Protein AF-A0A3D5R3G4-F1 (afdb_monomer)

Foldseek 3Di:
DDDDDDDDDDDDDPPPPPPPPDDLDQDPQQVVVCVVVVDCLSPVLQCQAPNNNDHPCVFQPDCPDVVCPVVVVDGGDHGDPCVPVVVLQVLLCQACCCPVVVDDPCLQVPSRSNHHDDPDPPLLSNQVSCCVPDPCCVPCVPPQVVCVPVPNPPRDHPCVPQNPSNGHDPDD

Sequence (172 aa):
MKKHLCCAGILVFAVCLLWVAGRAESQPRTAECQSCHSDRALVSGFAASVHGNNSCTSCHTGIENIASHSSGEKKSNPVRCSNCHREIASSYQTDVHAVTQNMACADCHQKIHTITKSGKPKKISIQEKCVRCHNAEDYALAGHGRAVMSGNADSASCSDCHGLHGMAAVRG

Struc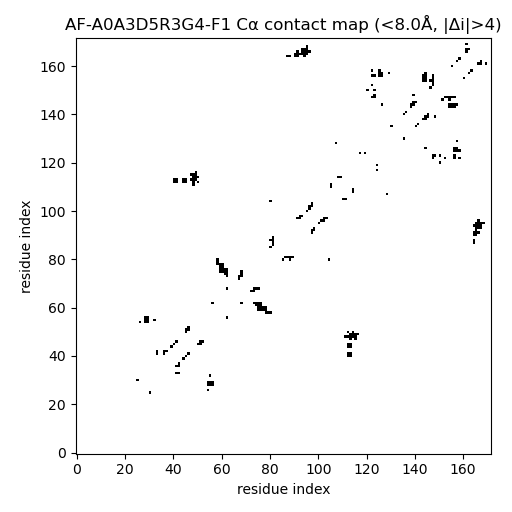ture (mmCIF, N/CA/C/O backbone):
data_AF-A0A3D5R3G4-F1
#
_entry.id   AF-A0A3D5R3G4-F1
#
loop_
_atom_site.group_PDB
_atom_site.id
_atom_site.type_symbol
_atom_site.label_atom_id
_atom_site.label_alt_id
_atom_site.label_comp_id
_atom_site.label_asym_id
_atom_site.label_entity_id
_atom_site.label_seq_id
_atom_site.pdbx_PDB_ins_code
_atom_site.Cartn_x
_atom_site.Cartn_y
_atom_site.Cartn_z
_atom_site.occupancy
_atom_site.B_iso_or_equiv
_atom_site.auth_seq_id
_atom_site.auth_comp_id
_atom_site.auth_asym_id
_atom_site.auth_atom_id
_atom_site.pdbx_PDB_model_num
ATOM 1 N N . MET A 1 1 ? 25.029 72.445 45.691 1.00 42.81 1 MET A N 1
ATOM 2 C CA . MET A 1 1 ? 24.880 72.821 44.265 1.00 42.81 1 MET A CA 1
ATOM 3 C C . MET A 1 1 ? 25.631 71.823 43.396 1.00 42.81 1 MET A C 1
ATOM 5 O O . MET A 1 1 ? 26.815 71.644 43.630 1.00 42.81 1 MET A O 1
ATOM 9 N N . LYS A 1 2 ? 24.939 71.26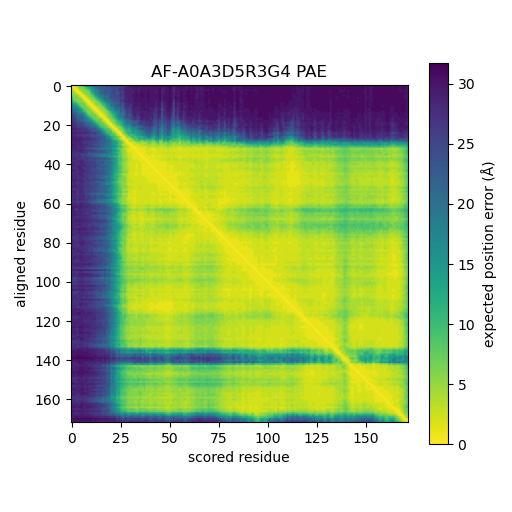9 42.388 1.00 42.78 2 LYS A N 1
ATOM 10 C CA . LYS A 1 2 ? 25.391 70.394 41.279 1.00 42.78 2 LYS A CA 1
ATOM 11 C C . LYS A 1 2 ? 24.873 68.942 41.318 1.00 42.78 2 LYS A C 1
ATOM 13 O O . LYS A 1 2 ? 25.558 68.025 41.734 1.00 42.78 2 LYS A O 1
ATOM 18 N N . LYS A 1 3 ? 23.653 68.844 40.772 1.00 46.25 3 LYS A N 1
ATOM 19 C CA . LYS A 1 3 ? 23.148 67.903 39.752 1.00 46.25 3 LYS A CA 1
ATOM 20 C C . LYS A 1 3 ? 23.017 66.417 40.118 1.00 46.25 3 LYS A C 1
ATOM 22 O O . LYS A 1 3 ? 23.974 65.656 40.123 1.00 46.25 3 LYS A O 1
ATOM 27 N N . HIS A 1 4 ? 21.748 66.048 40.290 1.00 46.56 4 HIS A N 1
ATOM 28 C CA . HIS A 1 4 ? 21.168 64.718 40.159 1.00 46.56 4 HIS A CA 1
ATOM 29 C C . HIS A 1 4 ? 21.648 64.001 38.891 1.00 46.56 4 HIS A C 1
ATOM 31 O O . HIS A 1 4 ? 21.570 64.567 37.800 1.00 46.56 4 HIS A O 1
ATOM 37 N N . LEU A 1 5 ? 22.040 62.735 39.031 1.00 52.28 5 LEU A N 1
ATOM 38 C CA . LEU A 1 5 ? 22.027 61.778 37.932 1.00 52.28 5 LEU A CA 1
ATOM 39 C C . LEU A 1 5 ? 21.222 60.560 38.386 1.00 52.28 5 LEU A C 1
ATOM 41 O O . LEU A 1 5 ? 21.688 59.703 39.129 1.00 52.28 5 LEU A O 1
ATOM 45 N N . CYS A 1 6 ? 19.958 60.578 37.984 1.00 42.81 6 CYS A N 1
ATOM 46 C CA . CYS A 1 6 ? 19.017 59.481 38.061 1.00 42.81 6 CYS A CA 1
ATOM 47 C C . CYS A 1 6 ? 19.004 58.857 36.662 1.00 42.81 6 CYS A C 1
ATOM 49 O O . CYS A 1 6 ? 18.695 59.561 35.706 1.00 42.81 6 CYS A O 1
ATOM 51 N N . CYS A 1 7 ? 19.352 57.581 36.526 1.00 45.28 7 CYS A N 1
ATOM 52 C CA . CYS A 1 7 ? 18.891 56.770 35.404 1.00 45.28 7 CYS A CA 1
ATOM 53 C C . CYS A 1 7 ? 18.731 55.341 35.905 1.00 45.28 7 CYS A C 1
ATOM 55 O O . CYS A 1 7 ? 19.695 54.645 36.216 1.00 45.28 7 CYS A O 1
ATOM 57 N N . ALA A 1 8 ? 17.462 54.993 36.069 1.00 46.31 8 ALA A N 1
ATOM 58 C CA . ALA A 1 8 ? 16.961 53.731 36.550 1.00 46.31 8 ALA A CA 1
ATOM 59 C C . ALA A 1 8 ? 17.316 52.590 35.595 1.00 46.31 8 ALA A C 1
ATOM 61 O O . ALA A 1 8 ? 17.316 52.748 34.373 1.00 46.31 8 ALA A O 1
ATOM 62 N N . GLY A 1 9 ? 17.567 51.424 36.185 1.00 45.72 9 GLY A N 1
ATOM 63 C CA . GLY A 1 9 ? 17.584 50.168 35.463 1.00 45.72 9 GLY A CA 1
ATOM 64 C C . GLY A 1 9 ? 16.206 49.860 34.895 1.00 45.72 9 GLY A C 1
ATOM 65 O O . GLY A 1 9 ? 15.197 50.001 35.581 1.00 45.72 9 GLY A O 1
ATOM 66 N N . ILE A 1 10 ? 16.184 49.405 33.649 1.00 57.00 10 ILE A N 1
ATOM 67 C CA . ILE A 1 10 ? 15.040 48.725 33.058 1.00 57.00 10 ILE A CA 1
ATOM 68 C C . ILE A 1 10 ? 15.597 47.530 32.275 1.00 57.00 10 ILE A C 1
ATOM 70 O O . ILE A 1 10 ? 16.084 47.642 31.153 1.00 57.00 10 ILE A O 1
ATOM 74 N N . LEU A 1 11 ? 15.564 46.380 32.950 1.00 51.59 11 LEU A N 1
ATOM 75 C CA . LEU A 1 11 ? 15.599 45.042 32.371 1.00 51.59 11 LEU A CA 1
ATOM 76 C C . LEU A 1 11 ? 14.389 44.894 31.439 1.00 51.59 11 LEU A C 1
ATOM 78 O O . LEU A 1 11 ? 13.266 44.773 31.923 1.00 51.59 11 LEU A O 1
ATOM 82 N N . VAL A 1 12 ? 14.591 44.882 30.121 1.00 56.00 12 VAL A N 1
ATOM 83 C CA . VAL A 1 12 ? 13.537 44.514 29.159 1.00 56.00 12 VAL A CA 1
ATOM 84 C C . VAL A 1 12 ? 13.979 43.287 28.374 1.00 56.00 12 VAL A C 1
ATOM 86 O O . VAL A 1 12 ? 14.732 43.355 27.410 1.00 56.00 12 VAL A O 1
ATOM 89 N N . PHE A 1 13 ? 13.508 42.155 28.897 1.00 49.81 13 PHE A N 1
ATOM 90 C CA . PHE A 1 13 ? 12.897 41.042 28.177 1.00 49.81 13 PHE A CA 1
ATOM 91 C C . PHE A 1 13 ? 13.561 40.596 26.868 1.00 49.81 13 PHE A C 1
ATOM 93 O O . PHE A 1 13 ? 13.182 40.990 25.766 1.00 49.81 13 PHE A O 1
ATOM 100 N N . ALA A 1 14 ? 14.451 39.613 27.013 1.00 49.25 14 ALA A N 1
ATOM 101 C CA . ALA A 1 14 ? 14.648 38.577 26.012 1.00 49.25 14 ALA A CA 1
ATOM 102 C C . ALA A 1 14 ? 13.310 37.845 25.794 1.00 49.25 14 ALA A C 1
ATOM 104 O O . ALA A 1 14 ? 12.925 36.969 26.570 1.00 49.25 14 ALA A O 1
ATOM 105 N N . VAL A 1 15 ? 12.568 38.236 24.757 1.00 57.12 15 VAL A N 1
ATOM 106 C CA . VAL A 1 15 ? 11.419 37.471 24.272 1.00 57.12 15 VAL A CA 1
ATOM 107 C C . VAL A 1 15 ? 11.976 36.198 23.646 1.00 57.12 15 VAL A C 1
ATOM 109 O O . VAL A 1 15 ? 12.430 36.185 22.504 1.00 57.12 15 VAL A O 1
ATOM 112 N N . CYS A 1 16 ? 11.991 35.134 24.450 1.00 50.31 16 CYS A N 1
ATOM 113 C CA . CYS A 1 16 ? 12.177 33.767 24.000 1.00 50.31 16 CYS A CA 1
ATOM 114 C C . CYS A 1 16 ? 11.259 33.509 22.803 1.00 50.31 16 CYS A C 1
ATOM 116 O O . CYS A 1 16 ? 10.038 33.429 22.945 1.00 50.31 16 CYS A O 1
ATOM 118 N N . LEU A 1 17 ? 11.873 33.329 21.635 1.00 53.91 17 LEU A N 1
ATOM 119 C CA . LEU A 1 17 ? 11.312 32.605 20.504 1.00 53.91 17 LEU A CA 1
ATOM 120 C C . LEU A 1 17 ? 11.050 31.158 20.946 1.00 53.91 17 LEU A C 1
ATOM 122 O O . LEU A 1 17 ? 11.807 30.242 20.640 1.00 53.91 17 LEU A O 1
ATOM 126 N N . LEU A 1 18 ? 9.964 30.951 21.690 1.00 50.41 18 LEU A N 1
ATOM 127 C CA . LEU A 1 18 ? 9.341 29.646 21.833 1.00 50.41 18 LEU A CA 1
ATOM 128 C C . LEU A 1 18 ? 8.621 29.364 20.517 1.00 50.41 18 LEU A C 1
ATOM 130 O O . LEU A 1 18 ? 7.417 29.564 20.375 1.00 50.41 18 LEU A O 1
ATOM 134 N N . TRP A 1 19 ? 9.392 28.899 19.536 1.00 49.25 19 TRP A N 1
ATOM 135 C CA . TRP A 1 19 ? 8.866 28.016 18.508 1.00 49.25 19 TRP A CA 1
ATOM 136 C C . TRP A 1 19 ? 8.334 26.779 19.231 1.00 49.25 19 TRP A C 1
ATOM 138 O O . TRP A 1 19 ? 9.052 25.808 19.472 1.00 49.25 19 TRP A O 1
ATOM 148 N N . VAL A 1 20 ? 7.063 26.831 19.630 1.00 53.81 20 VAL A N 1
ATOM 149 C CA . VAL A 1 20 ? 6.296 25.625 19.906 1.00 53.81 20 VAL A CA 1
ATOM 150 C C . VAL A 1 20 ? 6.225 24.908 18.566 1.00 53.81 20 VAL A C 1
ATOM 152 O O . VAL A 1 20 ? 5.390 25.218 17.720 1.00 53.81 20 VAL A O 1
ATOM 155 N N . ALA A 1 21 ? 7.164 23.989 18.340 1.00 53.41 21 ALA A N 1
ATOM 156 C CA . ALA A 1 21 ? 6.991 22.946 17.352 1.00 53.41 21 ALA A CA 1
ATOM 157 C C . ALA A 1 21 ? 5.658 22.281 17.699 1.00 53.41 21 ALA A C 1
ATOM 159 O O . ALA A 1 21 ? 5.546 21.627 18.739 1.00 53.41 21 ALA A O 1
ATOM 160 N N . GLY A 1 22 ? 4.629 22.554 16.893 1.00 43.31 22 GLY A N 1
ATOM 161 C CA . GLY A 1 22 ? 3.312 21.969 17.066 1.00 43.31 22 GLY A CA 1
ATOM 162 C C . GLY A 1 22 ? 3.484 20.463 17.160 1.00 43.31 22 GLY A C 1
ATOM 163 O O . GLY A 1 22 ? 3.881 19.813 16.193 1.00 43.31 22 GLY A O 1
ATOM 164 N N . ARG A 1 23 ? 3.245 19.908 18.350 1.00 55.09 23 ARG A N 1
ATOM 165 C CA . ARG A 1 23 ? 3.039 18.474 18.478 1.00 55.09 23 ARG A CA 1
ATOM 166 C C . ARG A 1 23 ? 1.834 18.171 17.601 1.00 55.09 23 ARG A C 1
ATOM 168 O O . ARG A 1 23 ? 0.801 18.817 17.746 1.00 55.09 23 ARG A O 1
ATOM 175 N N . ALA A 1 24 ? 1.995 17.248 16.659 1.00 51.50 24 ALA A N 1
ATOM 176 C CA . ALA A 1 24 ? 0.870 16.683 15.939 1.00 51.50 24 ALA A CA 1
ATOM 177 C C . ALA A 1 24 ? -0.085 16.097 16.989 1.00 51.50 24 ALA A C 1
ATOM 179 O O . ALA A 1 24 ? 0.195 15.049 17.568 1.00 51.50 24 ALA A O 1
ATOM 180 N N . GLU A 1 25 ? -1.151 16.832 17.303 1.00 50.06 25 GLU A N 1
ATOM 181 C CA . GLU A 1 25 ? -2.218 16.382 18.186 1.00 50.06 25 GLU A CA 1
ATOM 182 C C . GLU A 1 25 ? -2.818 15.136 17.527 1.00 50.06 25 GLU A C 1
ATOM 184 O O . GLU A 1 25 ? -3.390 15.206 16.433 1.00 50.06 25 GLU A O 1
ATOM 189 N N . SER A 1 26 ? -2.620 13.965 18.133 1.00 55.22 2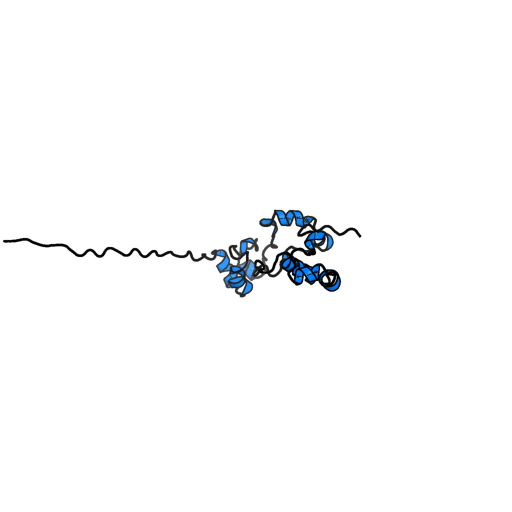6 SER A N 1
ATOM 190 C CA . SER A 1 26 ? -3.269 12.745 17.666 1.00 55.22 26 SER A CA 1
ATOM 191 C C . SER A 1 26 ? -4.775 12.988 17.685 1.00 55.22 26 SER A C 1
ATOM 193 O O . SER A 1 26 ? -5.322 13.328 18.733 1.00 55.22 26 SER A O 1
ATOM 195 N N . GLN A 1 27 ? -5.434 12.846 16.531 1.00 57.31 27 GLN A N 1
ATOM 196 C CA . GLN A 1 27 ? -6.880 13.035 16.391 1.00 57.31 27 GLN A CA 1
ATOM 197 C C . GLN A 1 27 ? -7.613 12.321 17.547 1.00 57.31 27 GLN A C 1
ATOM 199 O O . GLN A 1 27 ? -7.313 11.149 17.782 1.00 57.31 27 GLN A O 1
ATOM 204 N N . PRO A 1 28 ? -8.580 12.957 18.237 1.00 57.59 28 PRO A N 1
ATOM 205 C CA . PRO A 1 28 ? -9.221 12.397 19.436 1.00 57.59 28 PRO A CA 1
ATOM 206 C C . PRO A 1 28 ? -9.730 10.960 19.245 1.00 57.59 28 PRO A C 1
ATOM 208 O O . PRO A 1 28 ? -9.546 10.099 20.099 1.00 57.59 28 PRO A O 1
ATOM 211 N N . ARG A 1 29 ? -10.273 10.672 18.055 1.00 61.62 29 ARG A N 1
ATOM 212 C CA . ARG A 1 29 ? -10.781 9.344 17.678 1.00 61.62 29 ARG A CA 1
ATOM 213 C C . ARG A 1 29 ? -9.692 8.277 17.520 1.00 61.62 29 ARG A C 1
ATOM 215 O O . ARG A 1 29 ? -9.973 7.101 17.694 1.00 61.62 29 ARG A O 1
ATOM 222 N N . THR A 1 30 ? -8.456 8.654 17.196 1.00 77.31 30 THR A N 1
ATOM 223 C CA . THR A 1 30 ? -7.334 7.708 17.079 1.00 77.31 30 THR A CA 1
ATOM 224 C C . THR A 1 30 ? -6.931 7.165 18.451 1.00 77.31 30 THR A C 1
ATOM 226 O O . THR A 1 30 ? -6.703 5.963 18.584 1.00 77.31 30 THR A O 1
ATOM 229 N N . ALA A 1 31 ? -6.909 8.023 19.476 1.00 80.81 31 ALA A N 1
ATOM 230 C CA . ALA A 1 31 ? -6.564 7.623 20.839 1.00 80.81 31 ALA A CA 1
ATOM 231 C C . ALA A 1 31 ? -7.585 6.630 21.432 1.00 80.81 31 ALA A C 1
ATOM 233 O O . ALA A 1 31 ? -7.193 5.665 22.085 1.00 80.81 31 ALA A O 1
ATOM 234 N N . GLU A 1 32 ? -8.880 6.809 21.146 1.00 87.69 32 GLU A N 1
ATOM 235 C CA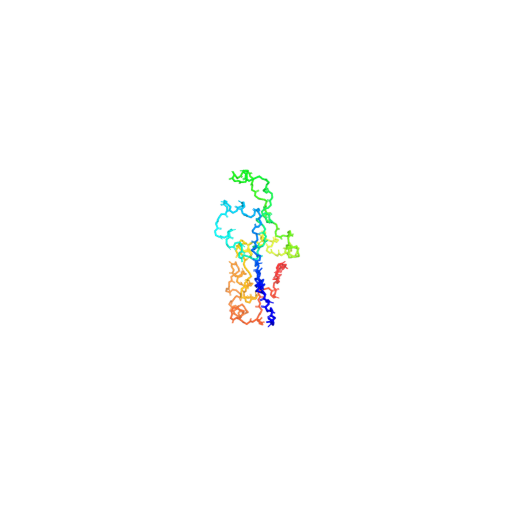 . GLU A 1 32 ? -9.937 5.885 21.586 1.00 87.69 32 GLU A CA 1
ATOM 236 C C . GLU A 1 32 ? -9.763 4.485 20.990 1.00 87.69 32 GLU A C 1
ATOM 238 O O . GLU A 1 32 ? -9.779 3.496 21.725 1.00 87.69 32 GLU A O 1
ATOM 243 N N . CYS A 1 33 ? -9.525 4.381 19.677 1.00 92.50 33 CYS A N 1
ATOM 244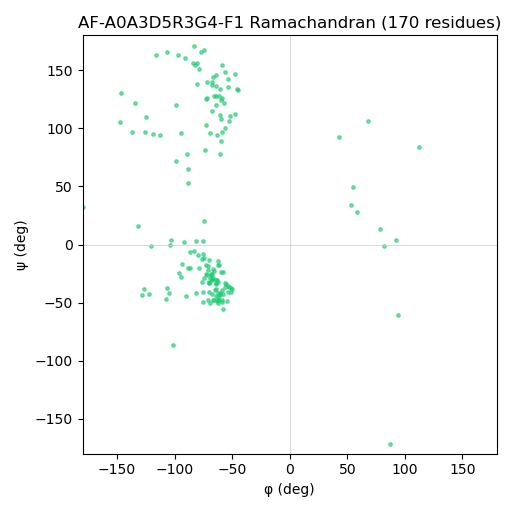 C CA . CYS A 1 33 ? -9.302 3.089 19.023 1.00 92.50 33 CYS A CA 1
ATOM 245 C C . CYS A 1 33 ? -8.069 2.375 19.595 1.00 92.50 33 CYS A C 1
ATOM 247 O O . CYS A 1 33 ? -8.103 1.172 19.853 1.00 92.50 33 CYS A O 1
ATOM 249 N N . GLN A 1 34 ? -6.986 3.122 19.821 1.00 93.56 34 GLN A N 1
ATOM 250 C CA . GLN A 1 34 ? -5.703 2.589 20.285 1.00 93.56 34 GLN A CA 1
ATOM 251 C C . GLN A 1 34 ? -5.691 2.198 21.771 1.00 93.56 34 GLN A C 1
ATOM 253 O O . GLN A 1 34 ? -4.770 1.502 22.195 1.00 93.56 34 GLN A O 1
ATOM 258 N N . SER A 1 35 ? -6.713 2.573 22.550 1.00 92.44 35 SER A N 1
ATOM 259 C CA . SER A 1 35 ? -6.869 2.102 23.935 1.00 92.44 35 SER A CA 1
ATOM 260 C C . SER A 1 35 ? -7.049 0.578 24.021 1.00 92.44 35 SER A C 1
ATOM 262 O O . SER A 1 35 ? -6.566 -0.046 24.964 1.00 92.44 35 SER A O 1
ATOM 264 N N . CYS A 1 36 ? -7.677 -0.027 23.005 1.00 93.69 36 CYS A N 1
ATOM 265 C CA . CYS A 1 36 ? -7.795 -1.479 22.852 1.00 93.69 36 CYS A CA 1
ATOM 266 C C . CYS A 1 36 ? -6.892 -2.022 21.731 1.00 93.69 36 CYS A C 1
ATOM 268 O O . CYS A 1 36 ? -6.296 -3.084 21.883 1.00 93.69 36 CYS A O 1
ATOM 270 N N . HIS A 1 37 ? -6.743 -1.294 20.621 1.00 95.06 37 HIS A N 1
ATOM 271 C CA . HIS A 1 37 ? -5.862 -1.655 19.504 1.00 95.06 37 HIS A CA 1
ATOM 272 C C . HIS A 1 37 ? -4.438 -1.123 19.707 1.00 95.06 37 HIS A C 1
ATOM 274 O O . HIS A 1 37 ? -3.959 -0.260 18.968 1.00 95.06 37 HIS A O 1
ATOM 280 N N . SER A 1 38 ? -3.768 -1.641 20.732 1.00 94.62 38 SER A N 1
ATOM 281 C CA . SER A 1 38 ? -2.494 -1.119 21.237 1.00 94.62 38 SER A CA 1
ATOM 282 C C . SER A 1 38 ? -1.246 -1.760 20.618 1.00 94.62 38 SER A C 1
ATOM 284 O O . SER A 1 38 ? -0.123 -1.398 20.982 1.00 94.62 38 SER A O 1
ATOM 286 N N . ASP A 1 39 ? -1.409 -2.679 19.660 1.00 96.06 39 ASP A N 1
ATOM 287 C CA . ASP A 1 39 ? -0.284 -3.301 18.963 1.00 96.06 39 ASP A CA 1
ATOM 288 C C . ASP A 1 39 ? 0.656 -2.250 18.372 1.00 96.06 39 ASP A C 1
ATOM 290 O O . ASP A 1 39 ? 0.231 -1.249 17.788 1.00 96.06 39 ASP A O 1
ATOM 294 N N . ARG A 1 40 ? 1.966 -2.523 18.424 1.00 95.50 40 ARG A N 1
ATOM 295 C CA . ARG A 1 40 ? 2.986 -1.604 17.896 1.00 95.50 40 ARG A CA 1
ATOM 296 C C . ARG A 1 40 ? 2.686 -1.167 16.460 1.00 95.50 40 ARG A C 1
ATOM 298 O O . ARG A 1 40 ? 2.915 -0.009 16.124 1.00 95.50 40 ARG A O 1
ATOM 305 N N . ALA A 1 41 ? 2.169 -2.071 15.628 1.00 96.19 41 ALA A N 1
ATOM 306 C CA . ALA A 1 41 ? 1.806 -1.776 14.245 1.00 96.19 41 ALA A CA 1
ATOM 307 C C . ALA A 1 41 ? 0.671 -0.742 14.124 1.00 96.19 41 ALA A C 1
ATOM 309 O O . ALA A 1 41 ? 0.685 0.048 13.189 1.00 96.19 41 ALA A O 1
ATOM 310 N N . LEU A 1 42 ? -0.276 -0.728 15.065 1.00 95.75 42 LEU A N 1
ATOM 311 C CA . LEU A 1 42 ? -1.455 0.147 15.086 1.00 95.75 42 LEU A CA 1
ATOM 312 C C . LEU A 1 42 ? -1.189 1.485 15.785 1.00 95.75 42 LEU A C 1
ATOM 314 O O . LEU A 1 42 ? -1.912 2.448 15.544 1.00 95.75 42 LEU A O 1
ATOM 318 N N . VAL A 1 43 ? -0.145 1.553 16.616 1.00 94.19 43 VAL A N 1
ATOM 319 C CA . VAL A 1 43 ? 0.245 2.764 17.351 1.00 94.19 43 VAL A CA 1
ATOM 320 C C . VAL A 1 43 ? 1.427 3.458 16.673 1.00 94.19 43 VAL A C 1
ATOM 322 O O . VAL A 1 43 ? 1.244 4.344 15.839 1.00 94.19 43 VAL A O 1
ATOM 325 N N . SER A 1 44 ? 2.660 3.050 16.988 1.00 94.62 44 SER A N 1
ATOM 326 C CA . SER A 1 44 ? 3.863 3.716 16.471 1.00 94.62 44 SER A CA 1
ATOM 327 C C . SER A 1 44 ? 4.152 3.374 15.010 1.00 94.62 44 SER A C 1
ATOM 329 O O . SER A 1 44 ? 4.642 4.221 14.268 1.00 94.62 44 SER A O 1
ATOM 331 N N . GLY A 1 45 ? 3.815 2.160 14.570 1.00 96.25 45 GLY A N 1
ATOM 332 C CA . GLY A 1 45 ? 3.916 1.751 13.171 1.00 96.25 45 GLY A CA 1
ATOM 333 C C . GLY A 1 45 ? 2.983 2.556 12.267 1.00 96.25 45 GLY A C 1
ATOM 334 O O . GLY A 1 45 ? 3.424 3.055 11.233 1.00 96.25 45 GLY A O 1
ATOM 335 N N . PHE A 1 46 ? 1.735 2.752 12.703 1.00 96.56 46 PHE A N 1
ATOM 336 C CA . PHE A 1 46 ? 0.750 3.565 11.995 1.00 96.56 46 PHE A CA 1
ATOM 337 C C . PHE A 1 46 ? 1.168 5.020 11.907 1.00 96.56 46 PHE A C 1
ATOM 339 O O . PHE A 1 46 ? 1.198 5.560 10.801 1.00 96.56 46 PHE A O 1
ATOM 346 N N . ALA A 1 47 ? 1.583 5.615 13.027 1.00 95.06 47 ALA A N 1
ATOM 347 C CA . ALA A 1 47 ? 2.082 6.986 13.056 1.00 95.06 47 ALA A CA 1
ATOM 348 C C . ALA A 1 47 ? 3.256 7.216 12.083 1.00 95.06 47 ALA A C 1
ATOM 350 O O . ALA A 1 47 ? 3.364 8.286 11.494 1.00 95.06 47 ALA A O 1
ATOM 351 N N . ALA A 1 48 ? 4.109 6.207 11.872 1.00 95.75 48 ALA A N 1
ATOM 352 C CA . ALA A 1 48 ? 5.238 6.272 10.941 1.00 95.75 48 ALA A CA 1
ATOM 353 C C . ALA A 1 48 ? 4.891 5.896 9.484 1.00 95.75 48 ALA A C 1
ATOM 355 O O . ALA A 1 48 ? 5.745 5.991 8.599 1.00 95.75 48 ALA A O 1
ATOM 356 N N . SER A 1 49 ? 3.671 5.425 9.217 1.00 97.31 49 SER A N 1
ATOM 357 C CA . SER A 1 49 ? 3.242 5.014 7.879 1.00 97.31 49 SER A CA 1
ATOM 358 C C . SER A 1 49 ? 2.918 6.218 6.989 1.00 97.31 49 SER A C 1
ATOM 360 O O . SER A 1 49 ? 2.676 7.327 7.464 1.00 97.31 49 SER A O 1
ATOM 362 N N . VAL A 1 50 ? 2.796 5.990 5.678 1.00 96.69 50 VAL A N 1
ATOM 363 C CA . VAL A 1 50 ? 2.291 7.018 4.742 1.00 96.69 50 VAL A CA 1
ATOM 364 C C . VAL A 1 50 ? 0.851 7.455 5.045 1.00 96.69 50 VAL A C 1
ATOM 366 O O . VAL A 1 50 ? 0.406 8.474 4.528 1.00 96.69 50 VAL A O 1
ATOM 369 N N . HIS A 1 51 ? 0.125 6.698 5.872 1.00 95.81 51 HIS A N 1
ATOM 370 C CA . HIS A 1 51 ? -1.231 7.012 6.313 1.00 95.81 51 HIS A CA 1
ATOM 371 C C . HIS A 1 51 ? -1.285 7.561 7.744 1.00 95.81 51 HIS A C 1
ATOM 373 O O . HIS A 1 51 ? -2.384 7.800 8.233 1.00 95.81 51 HIS A O 1
ATOM 379 N N . GLY A 1 52 ? -0.146 7.777 8.413 1.00 95.00 52 GLY A N 1
ATOM 380 C CA . GLY A 1 52 ? -0.092 8.119 9.841 1.00 95.00 52 GLY A CA 1
ATOM 381 C C . GLY A 1 52 ? -0.766 9.435 10.227 1.00 95.00 52 GLY A C 1
ATOM 382 O O . GLY A 1 52 ? -1.118 9.627 11.386 1.00 95.00 52 GLY A O 1
ATOM 383 N N . ASN A 1 53 ? -1.017 10.308 9.249 1.00 93.00 53 ASN A N 1
ATOM 384 C CA . ASN A 1 53 ? -1.763 11.553 9.441 1.00 93.00 53 ASN A CA 1
ATOM 385 C C . ASN A 1 53 ? -3.293 11.370 9.386 1.00 93.00 53 ASN A C 1
ATOM 387 O O . ASN A 1 53 ? -4.030 12.328 9.610 1.00 93.00 53 ASN A O 1
ATOM 391 N N . ASN A 1 54 ? -3.786 10.170 9.071 1.00 93.56 54 ASN A N 1
ATOM 392 C CA . ASN A 1 54 ? -5.215 9.864 9.033 1.00 93.56 54 ASN A CA 1
ATOM 393 C C . ASN A 1 54 ? -5.707 9.341 10.389 1.00 93.56 54 ASN A C 1
ATOM 395 O O . ASN A 1 54 ? -4.938 8.829 11.198 1.00 93.56 54 ASN A O 1
ATOM 399 N N . SER A 1 55 ? -7.019 9.411 10.620 1.00 93.31 55 SER A N 1
ATOM 400 C CA . SER A 1 55 ? -7.642 8.724 11.758 1.00 93.31 55 SER A CA 1
ATOM 401 C C . SER A 1 55 ? -7.953 7.264 11.421 1.00 93.31 55 SER A C 1
ATOM 403 O O . SER A 1 55 ? -8.167 6.930 10.253 1.00 93.31 55 SER A O 1
ATOM 405 N N . CYS A 1 56 ? -8.060 6.393 12.429 1.00 93.81 56 CYS A N 1
ATOM 406 C CA . CYS A 1 56 ? -8.445 4.988 12.234 1.00 93.81 56 CYS A CA 1
ATOM 407 C C . CYS A 1 56 ? -9.771 4.868 11.461 1.00 93.81 56 CYS A C 1
ATOM 409 O O . CYS A 1 56 ? -9.899 4.067 10.531 1.00 93.81 56 CYS A O 1
ATOM 411 N N . THR A 1 57 ? -10.734 5.735 11.789 1.00 92.38 57 THR A N 1
ATOM 412 C CA . THR A 1 57 ? -12.073 5.756 11.190 1.00 92.38 57 THR A CA 1
ATOM 413 C C . THR A 1 57 ? -12.116 6.335 9.777 1.00 92.38 57 THR A C 1
ATOM 415 O O . THR A 1 57 ? -13.130 6.197 9.098 1.00 92.38 57 THR A O 1
ATOM 418 N N . SER A 1 58 ? -11.015 6.911 9.280 1.00 93.19 58 SER A N 1
ATOM 419 C CA . SER A 1 58 ? -10.895 7.312 7.871 1.00 93.19 58 SER A CA 1
ATOM 420 C C . SER A 1 58 ? -10.891 6.098 6.932 1.00 93.19 58 SER A C 1
ATOM 422 O O . SER A 1 58 ? -11.347 6.202 5.795 1.00 93.19 58 SER A O 1
ATOM 424 N N . CYS A 1 59 ? -10.417 4.944 7.416 1.00 94.94 59 CYS A N 1
ATOM 425 C CA . CYS A 1 59 ? -10.448 3.668 6.696 1.00 94.94 59 CYS A CA 1
ATOM 426 C C . CYS A 1 59 ? -11.485 2.706 7.298 1.00 94.94 59 CYS A C 1
ATOM 428 O O . CYS A 1 59 ? -12.281 2.119 6.564 1.00 94.94 59 CYS A O 1
ATOM 430 N N . HIS A 1 60 ? -11.500 2.569 8.628 1.00 94.62 60 HIS A N 1
ATOM 431 C CA . HIS A 1 60 ? -12.409 1.693 9.373 1.00 94.62 60 HIS A CA 1
ATOM 432 C C . HIS A 1 60 ? -13.709 2.417 9.732 1.00 94.62 60 HIS A C 1
ATOM 434 O O . HIS A 1 60 ? -13.914 2.873 10.854 1.00 94.62 60 HIS A O 1
ATOM 440 N N . THR A 1 61 ? -14.590 2.544 8.744 1.00 93.44 61 THR A N 1
ATOM 441 C CA . THR A 1 61 ? -15.878 3.241 8.893 1.00 93.44 61 THR A CA 1
ATOM 442 C C . THR A 1 61 ? -16.965 2.340 9.495 1.00 93.44 61 THR A C 1
ATOM 444 O O . THR A 1 61 ? -16.787 1.128 9.619 1.00 93.44 61 THR A O 1
ATOM 447 N N . GLY A 1 62 ? -18.117 2.920 9.848 1.00 91.88 62 GLY A N 1
ATOM 448 C CA . GLY A 1 62 ? -19.293 2.166 10.308 1.00 91.88 62 GLY A CA 1
ATOM 449 C C . GLY A 1 62 ? -19.234 1.694 11.763 1.00 91.88 62 GLY A C 1
ATOM 450 O O . GLY A 1 62 ? -20.033 0.845 12.155 1.00 91.88 62 GLY A O 1
ATOM 451 N N . ILE A 1 63 ? -18.293 2.226 12.548 1.00 90.50 63 ILE A N 1
ATOM 452 C CA . ILE A 1 63 ? -18.229 2.039 13.999 1.00 90.50 63 ILE A CA 1
ATOM 453 C C . ILE A 1 63 ? -18.940 3.229 14.651 1.00 90.50 63 ILE A C 1
ATOM 455 O O . ILE A 1 63 ? -18.357 4.299 14.803 1.00 90.50 63 ILE A O 1
ATOM 459 N N . GLU A 1 64 ? -20.213 3.048 14.988 1.00 87.56 64 GLU A N 1
ATOM 460 C CA . GLU A 1 64 ? -21.042 4.076 15.642 1.00 87.56 64 GLU A CA 1
ATOM 461 C C . GLU A 1 64 ? -21.049 3.921 17.169 1.00 87.56 64 GLU A C 1
ATOM 463 O O . GLU A 1 64 ? -21.201 4.898 17.898 1.00 87.56 64 GLU A O 1
ATOM 468 N N . ASN A 1 65 ? -20.855 2.691 17.654 1.00 90.31 65 ASN A N 1
ATOM 469 C CA . ASN A 1 65 ? -20.865 2.342 19.067 1.00 90.31 65 ASN A CA 1
ATOM 470 C C . ASN A 1 65 ? -19.673 1.426 19.396 1.00 90.31 65 ASN A C 1
ATOM 472 O O . ASN A 1 65 ? -19.530 0.345 18.819 1.00 90.31 65 ASN A O 1
ATOM 476 N N . ILE A 1 66 ? -18.825 1.855 20.337 1.00 90.00 66 ILE A N 1
ATOM 477 C CA . ILE A 1 66 ? -17.630 1.102 20.747 1.00 90.00 66 ILE A CA 1
ATOM 478 C C . ILE A 1 66 ? -17.973 -0.177 21.516 1.00 90.00 66 ILE A C 1
ATOM 480 O O . ILE A 1 66 ? -17.260 -1.160 21.358 1.00 90.00 66 ILE A O 1
ATOM 484 N N . ALA A 1 67 ? -19.062 -0.212 22.288 1.00 92.00 67 ALA A N 1
ATOM 485 C CA . ALA A 1 67 ? -19.477 -1.411 23.017 1.00 92.00 67 ALA A CA 1
ATOM 486 C C . ALA A 1 67 ? -19.943 -2.530 22.069 1.00 92.00 67 ALA A C 1
ATOM 488 O O . ALA A 1 67 ? -19.534 -3.677 22.231 1.00 92.00 67 ALA A O 1
ATOM 489 N N . SER A 1 68 ? -20.723 -2.203 21.032 1.00 93.31 68 SER A N 1
ATOM 490 C CA . SER A 1 68 ? -21.085 -3.176 19.987 1.00 93.31 68 SER A CA 1
ATOM 491 C C . SER A 1 68 ? -19.876 -3.595 19.146 1.00 93.31 68 SER A C 1
ATOM 493 O O . SER A 1 68 ? -19.820 -4.712 18.635 1.00 93.31 68 SER A O 1
ATOM 495 N N . HIS A 1 69 ? -18.881 -2.718 18.987 1.00 93.94 69 HIS A N 1
ATOM 496 C CA . HIS A 1 69 ? -17.645 -3.082 18.304 1.00 93.94 69 HIS A CA 1
ATOM 497 C C . HIS A 1 69 ? -16.781 -4.041 19.126 1.00 93.94 69 HIS A C 1
ATOM 499 O O . HIS A 1 69 ? -16.339 -5.066 18.607 1.00 93.94 69 HIS A O 1
ATOM 505 N N . SER A 1 70 ? -16.574 -3.737 20.408 1.00 92.12 70 SER A N 1
ATOM 506 C CA . SER A 1 70 ? -15.735 -4.533 21.303 1.00 92.12 70 SER A CA 1
ATOM 507 C C . SER A 1 70 ? -16.344 -5.896 21.637 1.00 92.12 70 SER A C 1
ATOM 509 O O . SER A 1 70 ? -15.599 -6.852 21.834 1.00 92.12 70 SER A O 1
ATOM 511 N N . SER A 1 71 ? -17.676 -6.023 21.629 1.00 94.06 71 SER A N 1
ATOM 512 C CA . SER A 1 71 ? -18.373 -7.311 21.758 1.00 94.06 71 SER A CA 1
ATOM 513 C C . SER A 1 71 ? -18.343 -8.159 20.478 1.00 94.06 71 SER A C 1
ATOM 515 O O . SER A 1 71 ? -18.690 -9.338 20.507 1.00 94.06 71 SER A O 1
ATOM 517 N N . GLY A 1 72 ? -17.939 -7.571 19.347 1.00 91.62 72 GLY A N 1
ATOM 518 C CA . GLY A 1 72 ? -17.940 -8.214 18.033 1.00 91.62 72 GLY A CA 1
ATOM 519 C C . GLY A 1 72 ? -19.292 -8.202 17.311 1.00 91.62 72 GLY A C 1
ATOM 520 O O . GLY A 1 72 ? -19.356 -8.662 16.170 1.00 91.62 72 GLY A O 1
ATOM 521 N N . GLU A 1 73 ? -20.341 -7.642 17.921 1.00 94.00 73 GLU A N 1
ATOM 522 C CA . GLU A 1 73 ? -21.668 -7.461 17.316 1.00 94.00 73 GLU A CA 1
ATOM 523 C C . GLU A 1 73 ? -21.595 -6.607 16.038 1.00 94.00 73 GLU A C 1
ATOM 525 O O . GLU A 1 73 ? -22.235 -6.915 15.030 1.00 94.00 73 GLU A O 1
ATOM 530 N N . LYS A 1 74 ? -20.757 -5.561 16.044 1.00 92.25 74 LYS A N 1
ATOM 531 C CA . LYS A 1 74 ? -20.546 -4.667 14.901 1.00 92.25 74 LYS A CA 1
ATOM 532 C C . LYS A 1 74 ? -19.074 -4.581 14.505 1.00 92.25 74 LYS A C 1
ATOM 534 O O . LYS A 1 74 ? -18.249 -3.940 15.155 1.00 92.25 74 LYS A O 1
ATOM 539 N N . LYS A 1 75 ? -18.736 -5.157 13.353 1.00 92.19 75 LYS A N 1
ATOM 540 C CA . LYS A 1 75 ? -17.423 -4.955 12.721 1.00 92.19 75 LYS A CA 1
ATOM 541 C C . LYS A 1 75 ? -17.396 -3.654 11.920 1.00 92.19 75 LYS A C 1
ATOM 543 O O . LYS A 1 75 ? -18.433 -3.194 11.438 1.00 92.19 75 LYS A O 1
ATOM 548 N N . SER A 1 76 ? -16.197 -3.095 11.744 1.00 93.19 76 SER A N 1
ATOM 549 C CA . SER A 1 76 ? -15.981 -2.011 10.784 1.00 93.19 76 SER A CA 1
ATOM 550 C C . SER A 1 76 ? -16.419 -2.447 9.389 1.00 93.19 76 SER A C 1
ATOM 552 O O . SER A 1 76 ? -16.240 -3.608 9.012 1.00 93.19 76 SER A O 1
ATOM 554 N N . ASN A 1 77 ? -16.895 -1.503 8.588 1.00 94.44 77 ASN A N 1
ATOM 555 C CA . ASN A 1 77 ? -17.095 -1.737 7.167 1.00 94.44 77 ASN A CA 1
ATOM 556 C C . ASN A 1 77 ? -15.769 -2.126 6.484 1.00 94.44 77 ASN A C 1
ATOM 558 O O . ASN A 1 77 ? -14.693 -1.725 6.946 1.00 94.44 77 ASN A O 1
ATOM 562 N N . PRO A 1 78 ? -15.828 -2.854 5.354 1.00 93.75 78 PRO A N 1
ATOM 563 C CA . PRO A 1 78 ? -14.656 -3.096 4.525 1.00 93.75 78 PRO A CA 1
ATOM 564 C C . PRO A 1 78 ? -13.958 -1.786 4.142 1.00 93.75 78 PRO A C 1
ATOM 566 O O . PRO A 1 78 ? -14.605 -0.812 3.747 1.00 93.75 78 PRO A O 1
ATOM 569 N N . VAL A 1 79 ? -12.629 -1.769 4.239 1.00 95.50 79 VAL A N 1
ATOM 570 C CA . VAL A 1 79 ? -11.817 -0.603 3.872 1.00 95.50 79 VAL A CA 1
ATOM 571 C C . VAL A 1 79 ? -11.925 -0.360 2.367 1.00 95.50 79 VAL A C 1
ATOM 573 O O . VAL A 1 79 ? -11.680 -1.26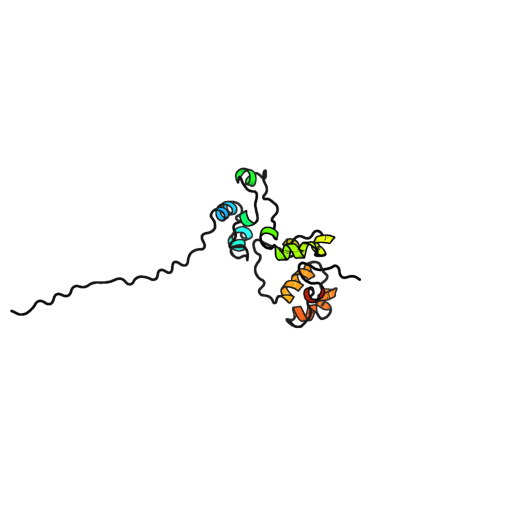0 1.565 1.00 95.50 79 VAL A O 1
ATOM 576 N N . ARG A 1 80 ? -12.262 0.873 1.967 1.00 95.44 80 ARG A N 1
ATOM 577 C CA . ARG A 1 80 ? -12.411 1.257 0.553 1.00 95.44 80 ARG A CA 1
ATOM 578 C C . ARG A 1 80 ? -11.323 2.239 0.134 1.00 95.44 80 ARG A C 1
ATOM 580 O O . ARG A 1 80 ? -11.479 3.450 0.269 1.00 95.44 80 ARG A O 1
ATOM 587 N N . CYS A 1 81 ? -10.231 1.720 -0.428 1.00 96.56 81 CYS A N 1
ATOM 588 C CA . CYS A 1 81 ? -9.098 2.522 -0.912 1.00 96.56 81 CYS A CA 1
ATOM 589 C C . CYS A 1 81 ? -9.527 3.582 -1.945 1.00 96.56 81 CYS A C 1
ATOM 591 O O . CYS A 1 81 ? -8.985 4.687 -1.976 1.00 96.56 81 CYS A O 1
ATOM 593 N N . SER A 1 82 ? -10.543 3.258 -2.752 1.00 96.19 82 SER A N 1
ATOM 594 C CA . SER A 1 82 ? -11.125 4.117 -3.788 1.00 96.19 82 SER A CA 1
ATOM 595 C C . SER A 1 82 ? -11.737 5.415 -3.257 1.00 96.19 82 SER A C 1
ATOM 597 O O . SER A 1 82 ? -11.921 6.347 -4.031 1.00 96.19 82 SER A O 1
ATOM 599 N N . ASN A 1 83 ? -12.030 5.518 -1.956 1.00 95.62 83 ASN A N 1
ATOM 600 C CA . ASN A 1 83 ? -12.541 6.759 -1.366 1.00 95.62 83 ASN A CA 1
ATOM 601 C C . ASN A 1 83 ? -11.512 7.899 -1.414 1.00 95.62 83 ASN A C 1
ATOM 603 O O . ASN A 1 83 ? -11.905 9.064 -1.396 1.00 95.62 83 ASN A O 1
ATOM 607 N N . CYS A 1 84 ? -10.219 7.579 -1.512 1.00 96.88 84 CYS A N 1
ATOM 608 C CA . CYS A 1 84 ? -9.141 8.561 -1.655 1.00 96.88 84 CYS A CA 1
ATOM 609 C C . CYS A 1 84 ? -8.312 8.316 -2.925 1.00 96.88 84 CYS A C 1
ATOM 611 O O . CYS A 1 84 ? -8.042 9.253 -3.670 1.00 96.88 84 CYS A O 1
ATOM 613 N N . HIS A 1 85 ? -7.971 7.063 -3.239 1.00 96.75 85 HIS A N 1
ATOM 614 C CA . HIS A 1 85 ? -7.178 6.685 -4.417 1.00 96.75 85 HIS A CA 1
ATOM 615 C C . HIS A 1 85 ? -8.056 6.446 -5.654 1.00 96.75 85 HIS A C 1
ATOM 617 O O . HIS A 1 85 ? -7.999 5.383 -6.272 1.00 96.75 85 HIS A O 1
ATOM 623 N N . ARG A 1 86 ? -8.902 7.428 -5.992 1.00 97.38 86 ARG A N 1
ATOM 624 C CA . ARG A 1 86 ? -9.947 7.315 -7.027 1.00 97.38 86 ARG A CA 1
ATOM 625 C C . ARG A 1 86 ? -9.406 6.965 -8.409 1.00 97.38 86 ARG A C 1
ATOM 627 O O . ARG A 1 86 ? -9.902 6.033 -9.028 1.00 97.38 86 ARG A O 1
ATOM 634 N N . GLU A 1 87 ? -8.388 7.685 -8.868 1.00 96.31 87 GLU A N 1
ATOM 635 C CA . GLU A 1 87 ? -7.829 7.514 -10.217 1.00 96.31 87 GLU A CA 1
ATOM 636 C C . GLU A 1 87 ? -7.251 6.110 -10.407 1.00 96.31 87 GLU A C 1
ATOM 638 O O . GLU A 1 87 ? -7.637 5.390 -11.323 1.00 96.31 87 GLU A O 1
ATOM 643 N N . ILE A 1 88 ? -6.403 5.675 -9.470 1.00 96.62 88 ILE A N 1
ATOM 644 C CA . ILE A 1 88 ? -5.821 4.329 -9.494 1.00 96.62 88 ILE A CA 1
ATOM 645 C C . ILE A 1 88 ? -6.905 3.256 -9.373 1.00 96.62 88 ILE A C 1
ATOM 647 O O . ILE A 1 88 ? -6.859 2.265 -10.094 1.00 96.62 88 ILE A O 1
ATOM 651 N N . ALA A 1 89 ? -7.898 3.450 -8.502 1.00 96.81 89 ALA A N 1
ATOM 652 C CA . ALA A 1 89 ? -9.008 2.512 -8.372 1.00 96.81 89 ALA A CA 1
ATOM 653 C C . ALA A 1 89 ? -9.858 2.424 -9.648 1.00 96.81 89 ALA A C 1
ATOM 655 O O . ALA A 1 89 ? -10.407 1.363 -9.923 1.00 96.81 89 ALA A O 1
ATOM 656 N N . SER A 1 90 ? -9.967 3.506 -10.425 1.00 95.31 90 SER A N 1
ATOM 657 C CA . SER A 1 90 ? -10.660 3.495 -11.714 1.00 95.31 90 SER A CA 1
ATOM 658 C C . SER A 1 90 ? -9.919 2.633 -12.733 1.00 95.31 90 SER A C 1
ATOM 660 O O . SER A 1 90 ? -10.537 1.783 -13.363 1.00 95.31 90 SER A O 1
ATOM 662 N N . SER A 1 91 ? -8.599 2.799 -12.862 1.00 93.62 91 SER A N 1
ATOM 663 C CA . SER A 1 91 ? -7.792 1.975 -13.773 1.00 93.62 91 SER A CA 1
ATOM 664 C C . SER A 1 91 ? -7.780 0.502 -13.351 1.00 93.62 91 SER A C 1
ATOM 666 O O . SER A 1 91 ? -7.918 -0.393 -14.188 1.00 93.62 91 SER A O 1
ATOM 668 N N . TYR A 1 92 ? -7.705 0.247 -12.040 1.00 96.56 92 TYR A N 1
ATOM 669 C CA . TYR A 1 92 ? -7.576 -1.104 -11.496 1.00 96.56 92 TYR A CA 1
ATOM 670 C C . TYR A 1 92 ? -8.809 -1.983 -11.731 1.00 96.56 92 TYR A C 1
ATOM 672 O O . TYR A 1 92 ? -8.684 -3.200 -11.756 1.00 96.56 92 TYR A O 1
ATOM 680 N N . GLN A 1 93 ? -9.986 -1.398 -11.980 1.00 93.50 93 GLN A N 1
ATOM 681 C CA . GLN A 1 93 ? -11.202 -2.156 -12.321 1.00 93.50 93 GLN A CA 1
ATOM 682 C C . GLN A 1 93 ? -11.040 -3.032 -13.568 1.00 93.50 93 GLN A C 1
ATOM 684 O O . GLN A 1 93 ? -11.764 -4.010 -13.724 1.00 93.50 93 GLN A O 1
ATOM 689 N N . THR A 1 94 ? -10.100 -2.680 -14.448 1.00 92.62 94 THR A N 1
ATOM 690 C CA . THR A 1 94 ? -9.807 -3.418 -15.685 1.00 92.62 94 THR A CA 1
ATOM 691 C C . THR A 1 94 ? -8.528 -4.251 -15.603 1.00 92.62 94 THR A C 1
ATOM 693 O O . THR A 1 94 ? -8.170 -4.917 -16.571 1.00 92.62 94 THR A O 1
ATOM 696 N N . ASP A 1 95 ? -7.833 -4.226 -14.462 1.00 95.56 95 ASP A N 1
A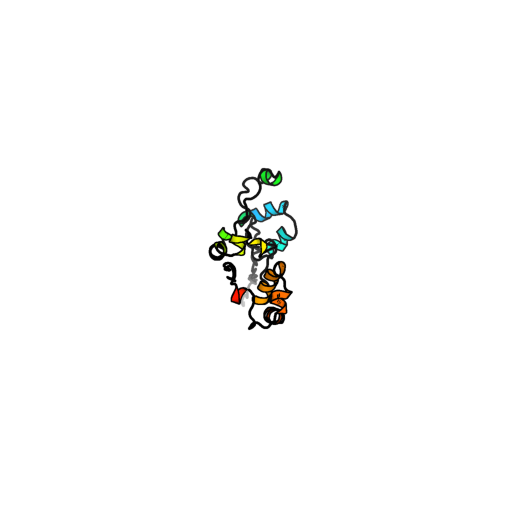TOM 697 C CA . ASP A 1 95 ? -6.592 -4.970 -14.263 1.00 95.56 95 ASP A CA 1
ATOM 698 C C . ASP A 1 95 ? -6.867 -6.477 -14.245 1.00 95.56 95 ASP A C 1
ATOM 700 O O . ASP A 1 95 ? -7.813 -6.947 -13.607 1.00 95.56 95 ASP A O 1
ATOM 704 N N . VAL A 1 96 ? -6.020 -7.254 -14.919 1.00 94.56 96 VAL A N 1
ATOM 705 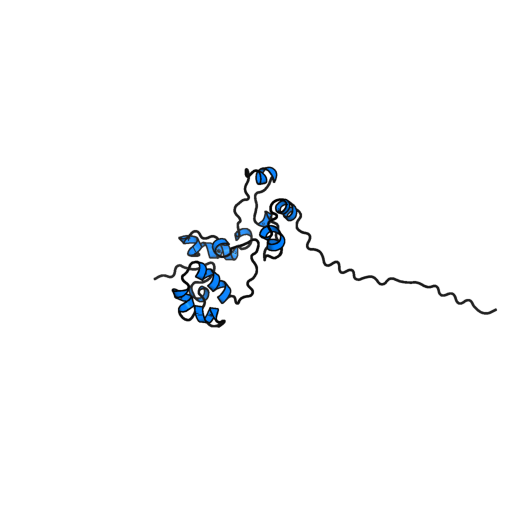C CA . VAL A 1 96 ? -6.165 -8.710 -15.001 1.00 94.56 96 VAL A CA 1
ATOM 706 C C . VAL A 1 96 ? -6.201 -9.366 -13.619 1.00 94.56 96 VAL A C 1
ATOM 708 O O . VAL A 1 96 ? -6.996 -10.284 -13.417 1.00 94.56 96 VAL A O 1
ATOM 711 N N . HIS A 1 97 ? -5.435 -8.877 -12.638 1.00 95.50 97 HIS A N 1
ATOM 712 C CA . HIS A 1 97 ? -5.464 -9.423 -11.278 1.00 95.50 97 HIS A CA 1
ATOM 713 C C . HIS A 1 97 ? -6.773 -9.090 -10.549 1.00 95.50 97 HIS A C 1
ATOM 715 O O . HIS A 1 97 ? -7.276 -9.902 -9.774 1.00 95.50 97 HIS A O 1
ATOM 721 N N . ALA A 1 98 ? -7.370 -7.928 -10.818 1.00 95.38 98 ALA A N 1
ATOM 722 C CA . ALA A 1 98 ? -8.676 -7.589 -10.262 1.00 95.38 98 ALA A CA 1
ATOM 723 C C . ALA A 1 98 ? -9.776 -8.462 -10.884 1.00 95.38 98 ALA A C 1
ATOM 725 O O . ALA A 1 98 ? -10.552 -9.092 -10.171 1.00 95.38 98 ALA A O 1
ATOM 726 N N . VAL A 1 99 ? -9.817 -8.542 -12.216 1.00 94.56 99 VAL A N 1
ATOM 727 C CA . VAL A 1 99 ? -10.921 -9.179 -12.951 1.00 94.56 99 VAL A CA 1
ATOM 728 C C . VAL A 1 99 ? -10.869 -10.704 -12.876 1.00 94.56 99 VAL A C 1
ATOM 730 O O . VAL A 1 99 ? -11.906 -11.346 -12.735 1.00 94.56 99 VAL A O 1
ATOM 733 N N . THR A 1 100 ? -9.680 -11.302 -12.980 1.00 94.81 100 THR A N 1
ATOM 734 C CA . THR A 1 100 ? -9.546 -12.767 -13.096 1.00 94.81 100 THR A CA 1
ATOM 735 C C . THR A 1 100 ? -9.262 -13.460 -11.769 1.00 94.81 100 THR A C 1
ATOM 737 O O . THR A 1 100 ? -9.574 -14.638 -11.619 1.00 94.81 100 THR A O 1
ATOM 740 N N . GLN A 1 101 ? -8.686 -12.741 -10.803 1.00 94.62 101 GLN A N 1
ATOM 741 C CA . GLN A 1 101 ? -8.256 -13.304 -9.519 1.00 94.62 101 GLN A CA 1
ATOM 742 C C . GLN A 1 101 ? -8.941 -12.645 -8.318 1.00 94.62 101 GLN A C 1
ATOM 744 O O . GLN A 1 101 ? -8.699 -13.059 -7.186 1.00 94.62 101 GLN A O 1
ATOM 749 N N . ASN A 1 102 ? -9.801 -11.643 -8.542 1.00 94.75 102 ASN A N 1
ATOM 750 C CA . ASN A 1 102 ? -10.472 -10.887 -7.484 1.00 94.75 102 ASN A CA 1
ATOM 751 C C . ASN A 1 102 ? -9.487 -10.312 -6.446 1.00 94.75 102 ASN A C 1
ATOM 753 O O . ASN A 1 102 ? -9.797 -10.238 -5.255 1.00 94.75 102 ASN A O 1
ATOM 757 N N . MET A 1 103 ? -8.283 -9.930 -6.891 1.00 95.69 103 MET A N 1
ATOM 758 C CA . MET A 1 103 ? -7.283 -9.342 -6.005 1.00 95.69 103 MET A CA 1
ATOM 759 C C . MET A 1 103 ? -7.691 -7.924 -5.599 1.00 95.69 103 MET A C 1
ATOM 761 O O . MET A 1 103 ? -8.178 -7.121 -6.397 1.00 95.69 103 MET A O 1
ATOM 765 N N . ALA A 1 104 ? -7.461 -7.609 -4.332 1.00 95.44 104 ALA A N 1
ATOM 766 C CA . ALA A 1 104 ? -7.638 -6.302 -3.738 1.00 95.44 104 ALA A CA 1
ATOM 767 C C . ALA A 1 104 ? -6.309 -5.534 -3.688 1.00 95.44 104 ALA A C 1
ATOM 769 O O . ALA A 1 104 ? -5.211 -6.091 -3.727 1.00 95.44 104 ALA A O 1
ATOM 770 N N . CYS A 1 105 ? -6.394 -4.216 -3.489 1.00 96.06 105 CYS A N 1
ATOM 771 C CA . CYS A 1 105 ? -5.216 -3.349 -3.394 1.00 96.06 105 CYS A CA 1
ATOM 772 C C . CYS A 1 105 ? -4.203 -3.841 -2.341 1.00 96.06 105 CYS A C 1
ATOM 774 O O . CYS A 1 105 ? -2.993 -3.728 -2.543 1.00 96.06 105 CYS A O 1
ATOM 776 N N . ALA A 1 106 ? -4.701 -4.397 -1.230 1.00 95.38 106 ALA A N 1
ATOM 777 C CA . ALA A 1 106 ? -3.897 -4.872 -0.107 1.00 95.38 106 ALA A CA 1
ATOM 778 C C . ALA A 1 106 ? -3.115 -6.167 -0.393 1.00 95.38 106 ALA A C 1
ATOM 780 O O . ALA A 1 106 ? -2.136 -6.432 0.304 1.00 95.38 106 ALA A O 1
ATOM 781 N N . ASP A 1 107 ? -3.471 -6.927 -1.432 1.00 95.25 107 ASP A N 1
ATOM 782 C CA . ASP A 1 107 ? -2.739 -8.144 -1.810 1.00 95.25 107 ASP A CA 1
ATOM 783 C C . ASP A 1 107 ? -1.359 -7.796 -2.389 1.00 95.25 107 ASP A C 1
ATOM 785 O O . ASP A 1 107 ? -0.348 -8.462 -2.139 1.00 95.25 107 ASP A O 1
ATOM 789 N N . CYS A 1 108 ? -1.285 -6.655 -3.081 1.00 94.69 108 CYS A N 1
ATOM 790 C CA . CYS A 1 108 ? -0.037 -6.067 -3.555 1.00 94.69 108 CYS A CA 1
ATOM 791 C C . CYS A 1 108 ? 0.579 -5.105 -2.524 1.00 94.69 108 CYS A C 1
ATOM 793 O O . CYS A 1 108 ? 1.793 -5.144 -2.281 1.00 94.69 108 CYS A O 1
ATOM 795 N N . HIS A 1 109 ? -0.248 -4.250 -1.914 1.00 94.94 109 HIS A N 1
ATOM 796 C CA . HIS A 1 109 ? 0.123 -3.244 -0.913 1.00 94.94 109 HIS A CA 1
ATOM 797 C C . HIS A 1 109 ? -0.170 -3.739 0.506 1.00 94.94 109 HIS A C 1
ATOM 799 O O . HIS A 1 109 ? -1.082 -3.275 1.182 1.00 94.94 109 HIS A O 1
ATOM 805 N N . GLN A 1 110 ? 0.631 -4.695 0.960 1.00 92.44 110 GLN A N 1
ATOM 806 C CA . GLN A 1 110 ? 0.467 -5.322 2.268 1.00 92.44 110 GLN A CA 1
ATOM 807 C C . GLN A 1 110 ? 0.913 -4.409 3.420 1.00 92.44 110 GLN A C 1
ATOM 809 O O . GLN A 1 110 ? 1.603 -3.407 3.223 1.00 92.44 110 GLN A O 1
ATOM 814 N N . LYS A 1 111 ? 0.558 -4.809 4.649 1.00 95.12 111 LYS A N 1
ATOM 815 C CA . LYS A 1 111 ? 0.942 -4.130 5.899 1.00 95.12 111 LYS A CA 1
ATOM 816 C C . LYS A 1 111 ? 0.546 -2.648 5.903 1.00 95.12 111 LYS A C 1
ATOM 818 O O . LYS A 1 111 ? 1.357 -1.791 6.229 1.00 95.12 111 LYS A O 1
ATOM 823 N N . ILE A 1 112 ? -0.708 -2.347 5.552 1.00 96.31 112 ILE A N 1
ATOM 824 C CA . ILE A 1 112 ? -1.227 -0.973 5.395 1.00 96.31 112 ILE A CA 1
ATOM 825 C C . ILE A 1 112 ? -0.971 -0.087 6.622 1.00 96.31 112 ILE A C 1
ATOM 827 O O . ILE A 1 112 ? -0.638 1.084 6.463 1.00 96.31 112 ILE A O 1
ATOM 831 N N . HIS A 1 113 ? -1.052 -0.645 7.833 1.00 96.56 113 HIS A N 1
ATOM 832 C CA . HIS A 1 113 ? -0.761 0.094 9.063 1.00 96.56 113 HIS A CA 1
ATOM 833 C C . HIS A 1 113 ? 0.715 0.445 9.246 1.00 96.56 113 HIS A C 1
ATOM 835 O O . HIS A 1 113 ? 1.035 1.257 10.087 1.00 96.56 113 HIS A O 1
ATOM 841 N N . THR A 1 114 ? 1.636 -0.130 8.483 1.00 97.38 114 THR A N 1
ATOM 842 C CA . THR A 1 114 ? 3.070 0.179 8.581 1.00 97.38 114 THR A CA 1
ATOM 843 C C . THR A 1 114 ? 3.682 0.447 7.211 1.00 97.38 114 THR A C 1
ATOM 845 O O . THR A 1 114 ? 4.898 0.352 7.048 1.00 97.38 114 THR A O 1
ATOM 848 N N . ILE A 1 115 ? 2.855 0.701 6.193 1.00 95.75 115 ILE A N 1
ATOM 849 C CA . ILE A 1 115 ? 3.333 0.862 4.825 1.00 95.75 115 ILE A CA 1
ATOM 850 C C . ILE A 1 115 ? 4.050 2.203 4.699 1.00 95.75 115 ILE A C 1
ATOM 852 O O . ILE A 1 115 ? 3.507 3.259 5.023 1.00 95.75 115 ILE A O 1
ATOM 856 N N . THR A 1 116 ? 5.289 2.156 4.227 1.00 95.94 116 THR A N 1
ATOM 857 C CA . THR A 1 116 ? 6.132 3.330 4.009 1.00 95.94 116 THR A CA 1
ATOM 858 C C . THR A 1 116 ? 6.455 3.477 2.528 1.00 95.94 116 THR A C 1
ATOM 860 O O . THR A 1 116 ? 6.310 2.544 1.729 1.00 95.94 116 THR A O 1
ATOM 863 N N . LYS A 1 117 ? 6.902 4.672 2.136 1.00 94.06 117 LYS A N 1
ATOM 864 C CA . LYS A 1 117 ? 7.509 4.854 0.820 1.00 94.06 117 LYS A CA 1
ATOM 865 C C . LYS A 1 117 ? 8.795 4.026 0.769 1.00 94.06 117 LYS A C 1
ATOM 867 O O . LYS A 1 117 ? 9.642 4.150 1.649 1.00 94.06 117 LYS A O 1
ATOM 872 N N . SER A 1 118 ? 8.938 3.195 -0.261 1.00 92.94 118 SER A N 1
ATOM 873 C CA . SER A 1 118 ? 10.175 2.441 -0.475 1.00 92.94 118 SER A CA 1
ATOM 874 C C . SER A 1 118 ? 11.350 3.400 -0.674 1.00 92.94 118 SER A C 1
ATOM 876 O O . SER A 1 118 ? 11.244 4.352 -1.448 1.00 92.94 118 SER A O 1
ATOM 878 N N . GLY A 1 119 ? 12.468 3.130 0.004 1.00 93.94 119 GLY A N 1
ATOM 879 C CA . GLY A 1 119 ? 13.748 3.799 -0.252 1.00 93.94 119 GLY A CA 1
ATOM 880 C C . GLY A 1 119 ? 14.496 3.231 -1.463 1.00 93.94 119 GLY A C 1
ATOM 881 O O . GLY A 1 119 ? 15.493 3.803 -1.890 1.00 93.94 119 GLY A O 1
ATOM 882 N N . LYS A 1 120 ? 14.029 2.108 -2.024 1.00 93.94 120 LYS A N 1
ATOM 883 C CA . LYS A 1 120 ? 14.626 1.491 -3.213 1.00 93.94 120 LYS A CA 1
ATOM 884 C C . LYS A 1 120 ? 14.150 2.204 -4.484 1.00 93.94 120 LYS A C 1
ATOM 886 O O . LYS A 1 120 ? 13.040 2.746 -4.502 1.00 93.94 120 LYS A O 1
ATOM 891 N N . PRO A 1 121 ? 14.917 2.127 -5.586 1.00 94.06 121 PRO A N 1
ATOM 892 C CA . PRO A 1 121 ? 14.441 2.525 -6.906 1.00 94.06 121 PRO A CA 1
ATOM 893 C C . PRO A 1 121 ? 13.059 1.942 -7.234 1.00 94.06 121 PRO A C 1
ATOM 895 O O . PRO A 1 121 ? 12.719 0.822 -6.832 1.00 94.06 121 PRO A O 1
ATOM 898 N N . LYS A 1 122 ? 12.253 2.700 -7.988 1.00 92.62 122 LYS A N 1
ATOM 899 C CA . LYS A 1 122 ? 10.868 2.332 -8.327 1.00 92.62 122 LYS A CA 1
ATOM 900 C C . LYS A 1 122 ? 10.785 0.948 -8.980 1.00 92.62 122 LYS A C 1
ATOM 902 O O . LYS A 1 122 ? 9.993 0.130 -8.528 1.00 92.62 122 LYS A O 1
ATOM 907 N N . LYS A 1 123 ? 11.622 0.678 -9.990 1.00 92.50 123 LYS A N 1
ATOM 908 C CA . LYS A 1 123 ? 11.628 -0.599 -10.725 1.00 92.50 123 LYS A CA 1
ATOM 909 C C . LYS A 1 123 ? 11.939 -1.793 -9.816 1.00 92.50 123 LYS A C 1
ATOM 911 O O . LYS A 1 123 ? 11.208 -2.776 -9.850 1.00 92.50 123 LYS A O 1
ATOM 916 N N . ILE A 1 124 ? 12.921 -1.657 -8.922 1.00 93.00 124 ILE A N 1
ATOM 917 C CA . ILE A 1 124 ? 13.246 -2.681 -7.913 1.00 93.00 124 ILE A CA 1
ATOM 918 C C . ILE A 1 124 ? 12.051 -2.913 -6.980 1.00 93.00 124 ILE A C 1
ATOM 920 O O . ILE A 1 124 ? 11.625 -4.044 -6.769 1.00 93.00 124 ILE A O 1
ATOM 924 N N . SER A 1 125 ? 11.449 -1.832 -6.475 1.00 93.56 125 SER A N 1
ATOM 925 C CA . SER A 1 125 ? 10.294 -1.913 -5.568 1.00 93.56 125 SER A CA 1
ATOM 926 C C . SER A 1 125 ? 9.057 -2.550 -6.211 1.00 93.56 125 SER A C 1
ATOM 928 O O . SER A 1 125 ? 8.233 -3.126 -5.504 1.00 93.56 125 SER A O 1
ATOM 930 N N . ILE A 1 126 ? 8.882 -2.402 -7.527 1.00 91.62 126 ILE A N 1
ATOM 931 C CA . ILE A 1 126 ? 7.805 -3.050 -8.286 1.00 91.62 126 ILE A CA 1
ATOM 932 C C . ILE A 1 126 ? 8.128 -4.531 -8.470 1.00 91.62 126 ILE A C 1
ATOM 934 O O . ILE A 1 126 ? 7.298 -5.373 -8.139 1.00 91.62 126 ILE A O 1
ATOM 938 N N . GLN A 1 127 ? 9.342 -4.848 -8.923 1.00 90.69 127 GLN A N 1
ATOM 939 C CA . GLN A 1 127 ? 9.760 -6.220 -9.192 1.00 90.69 127 GLN A CA 1
ATOM 940 C C . GLN A 1 127 ? 9.652 -7.110 -7.950 1.00 90.69 127 GLN A C 1
ATOM 942 O O . GLN A 1 127 ? 9.094 -8.200 -8.036 1.00 90.69 127 GLN A O 1
ATOM 947 N N . GLU A 1 128 ? 10.069 -6.615 -6.781 1.00 90.81 128 GLU A N 1
ATOM 948 C CA . GLU A 1 128 ? 9.935 -7.328 -5.502 1.00 90.81 128 GLU A CA 1
ATOM 949 C C . GLU A 1 128 ? 8.483 -7.666 -5.131 1.00 90.81 128 GLU A C 1
ATOM 951 O O . GLU A 1 128 ? 8.251 -8.596 -4.362 1.00 90.81 128 GLU A O 1
ATOM 956 N N . LYS A 1 129 ? 7.490 -6.936 -5.655 1.00 92.62 129 LYS A N 1
ATOM 957 C CA . LYS A 1 129 ? 6.072 -7.264 -5.448 1.00 92.62 129 LYS A CA 1
ATOM 958 C C . LYS A 1 129 ? 5.600 -8.353 -6.402 1.00 92.62 129 LYS A C 1
ATOM 960 O O . LYS A 1 129 ? 4.883 -9.246 -5.964 1.00 92.62 129 LYS A O 1
ATOM 965 N N . CYS A 1 130 ? 6.005 -8.285 -7.670 1.00 91.50 130 CYS A N 1
ATOM 966 C CA . CYS A 1 130 ? 5.623 -9.255 -8.698 1.00 91.50 130 CYS A CA 1
ATOM 967 C C . CYS A 1 130 ? 6.140 -10.658 -8.355 1.00 91.50 130 CYS A C 1
ATOM 969 O O . CYS A 1 130 ? 5.382 -11.626 -8.400 1.00 91.50 130 CYS A O 1
ATOM 971 N N . VAL A 1 131 ? 7.407 -10.755 -7.932 1.00 90.31 131 VAL A N 1
ATOM 972 C CA . VAL A 1 131 ? 8.075 -12.044 -7.680 1.00 90.31 131 VAL A CA 1
ATOM 973 C C . VAL A 1 131 ? 7.642 -12.746 -6.389 1.00 90.31 131 VAL A C 1
ATOM 975 O O . VAL A 1 131 ? 8.172 -13.794 -6.039 1.00 90.31 131 VAL A O 1
ATOM 978 N N . ARG A 1 132 ? 6.677 -12.184 -5.650 1.00 90.50 132 ARG A N 1
ATOM 979 C CA . ARG A 1 132 ? 6.056 -12.896 -4.521 1.00 90.50 132 ARG A CA 1
ATOM 980 C C . ARG A 1 132 ? 5.132 -14.019 -4.976 1.00 90.50 132 ARG A C 1
ATOM 982 O O . ARG A 1 132 ? 4.881 -14.934 -4.201 1.00 90.50 132 ARG A O 1
ATOM 989 N N . CYS A 1 133 ? 4.595 -13.904 -6.189 1.00 91.00 133 CYS A N 1
ATOM 990 C CA . CYS A 1 133 ? 3.671 -14.875 -6.769 1.00 91.00 133 CYS A CA 1
ATOM 991 C C . CYS A 1 133 ? 4.150 -15.351 -8.142 1.00 91.00 133 CYS A C 1
ATOM 993 O O . CYS A 1 133 ? 4.027 -16.531 -8.450 1.00 91.00 133 CYS A O 1
ATOM 995 N N . HIS A 1 134 ? 4.716 -14.458 -8.957 1.00 88.38 134 HIS A N 1
ATOM 996 C CA . HIS A 1 134 ? 5.331 -14.845 -10.221 1.00 88.38 134 HIS A CA 1
ATOM 997 C C . HIS A 1 134 ? 6.726 -15.396 -9.979 1.00 88.38 134 HIS A C 1
ATOM 999 O O . HIS A 1 134 ? 7.489 -14.841 -9.190 1.00 88.38 134 HIS A O 1
ATOM 1005 N N . ASN A 1 135 ? 7.063 -16.475 -10.674 1.00 83.50 135 ASN A N 1
ATOM 1006 C CA . ASN A 1 135 ? 8.357 -17.101 -10.512 1.00 83.50 135 ASN A CA 1
ATOM 1007 C C . ASN A 1 135 ? 9.486 -16.108 -10.898 1.00 83.50 135 ASN A C 1
ATOM 1009 O O . ASN A 1 135 ? 9.465 -15.484 -11.962 1.00 83.50 135 ASN A O 1
ATOM 1013 N N . ALA A 1 136 ? 10.461 -15.933 -9.999 1.00 73.69 136 ALA A N 1
ATOM 1014 C CA . ALA A 1 136 ? 11.623 -15.077 -10.217 1.00 73.69 136 ALA A CA 1
ATOM 1015 C C . ALA A 1 136 ? 12.553 -15.632 -11.311 1.00 73.69 136 ALA A C 1
ATOM 1017 O O . ALA A 1 136 ? 13.187 -14.865 -12.030 1.00 73.69 136 ALA A O 1
ATOM 1018 N N . GLU A 1 137 ? 12.618 -16.943 -11.488 1.00 72.19 137 GLU A N 1
ATOM 1019 C CA . GLU A 1 137 ? 13.409 -17.601 -12.518 1.00 72.19 137 GLU A CA 1
ATOM 1020 C C . GLU A 1 137 ? 12.938 -17.250 -13.942 1.00 72.19 137 GLU A C 1
ATOM 1022 O O . GLU A 1 137 ? 13.781 -17.056 -14.818 1.00 72.19 137 GLU A O 1
ATOM 1027 N N . ASP A 1 138 ? 11.635 -17.038 -14.160 1.00 71.38 138 ASP A N 1
ATOM 1028 C CA . ASP A 1 138 ? 11.081 -16.757 -15.496 1.00 71.38 138 ASP A CA 1
ATOM 1029 C C . ASP A 1 138 ? 11.384 -15.328 -15.998 1.00 71.38 138 ASP A C 1
ATOM 1031 O O . ASP A 1 138 ? 11.510 -15.105 -17.201 1.00 71.38 138 ASP A O 1
ATOM 1035 N N . TYR A 1 139 ? 11.545 -14.344 -15.097 1.00 65.06 139 TYR A N 1
ATOM 1036 C CA . TYR A 1 139 ? 11.797 -12.931 -15.458 1.00 65.06 139 TYR A CA 1
ATOM 1037 C C . TYR A 1 139 ? 13.016 -12.308 -14.760 1.00 65.06 139 TYR A C 1
ATOM 1039 O O . TYR A 1 139 ? 13.818 -11.608 -15.386 1.00 65.06 139 TYR A O 1
ATOM 1047 N N . ALA A 1 140 ? 13.191 -12.547 -13.455 1.00 61.78 140 ALA A N 1
ATOM 1048 C CA . ALA A 1 140 ? 14.319 -12.011 -12.694 1.00 61.78 140 ALA A CA 1
ATOM 1049 C C . ALA A 1 140 ? 15.657 -12.639 -13.109 1.00 61.78 140 ALA A C 1
ATOM 1051 O O . ALA A 1 140 ? 16.686 -11.977 -12.991 1.00 61.78 140 ALA A O 1
ATOM 1052 N N . LEU A 1 141 ? 15.670 -13.859 -13.660 1.00 59.78 141 LEU A N 1
ATOM 1053 C CA . LEU A 1 141 ? 16.889 -14.459 -14.212 1.00 59.78 141 LEU A CA 1
ATOM 1054 C C . LEU A 1 141 ? 17.083 -14.224 -15.716 1.00 59.78 141 LEU A C 1
ATOM 1056 O O . LEU A 1 141 ? 18.227 -14.316 -16.163 1.00 59.78 141 LEU A O 1
ATOM 1060 N N . ALA A 1 142 ? 16.040 -13.832 -16.457 1.00 71.69 142 ALA A N 1
ATOM 1061 C CA . ALA A 1 142 ? 16.022 -13.672 -17.920 1.00 71.69 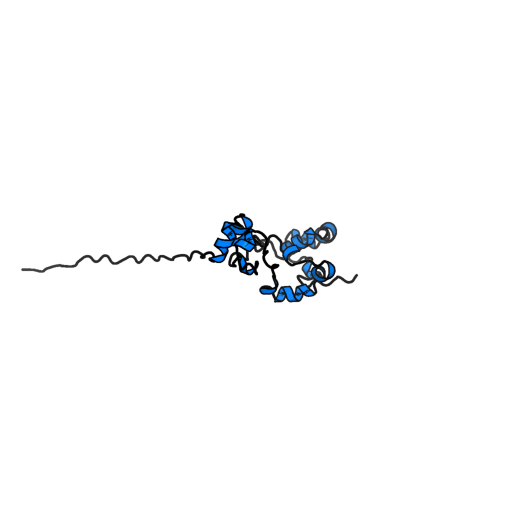142 ALA A CA 1
ATOM 1062 C C . ALA A 1 142 ? 16.765 -12.423 -18.461 1.00 71.69 142 ALA A C 1
ATOM 1064 O O . ALA A 1 142 ? 16.517 -11.962 -19.571 1.00 71.69 142 ALA A O 1
ATOM 1065 N N . GLY A 1 143 ? 17.682 -11.840 -17.683 1.00 82.88 143 GLY A N 1
ATOM 1066 C CA . GLY A 1 143 ? 18.476 -10.665 -18.066 1.00 82.88 143 GLY A CA 1
ATOM 1067 C C . GLY A 1 143 ? 17.864 -9.346 -17.597 1.00 82.88 143 GLY A C 1
ATOM 1068 O O . GLY A 1 143 ? 18.476 -8.668 -16.771 1.00 82.88 143 GLY A O 1
ATOM 1069 N N . HIS A 1 144 ? 16.647 -9.008 -18.042 1.00 88.94 144 HIS A N 1
ATOM 1070 C CA . HIS A 1 144 ? 15.995 -7.738 -17.689 1.00 88.94 144 HIS A CA 1
ATOM 1071 C C . HIS A 1 144 ? 15.829 -7.556 -16.180 1.00 88.94 144 HIS A C 1
ATOM 1073 O O . HIS A 1 144 ? 16.336 -6.585 -15.606 1.00 88.94 144 HIS A O 1
ATOM 1079 N N . GLY A 1 145 ? 15.174 -8.515 -15.521 1.00 86.31 145 GLY A N 1
ATOM 1080 C CA . GLY A 1 145 ? 14.946 -8.425 -14.090 1.00 86.31 145 GLY A CA 1
ATOM 1081 C C . GLY A 1 145 ? 16.239 -8.528 -13.277 1.00 86.31 145 GLY A C 1
ATOM 1082 O O . GLY A 1 145 ? 16.337 -7.875 -12.241 1.00 86.31 145 GLY A O 1
ATOM 1083 N N . ARG A 1 146 ? 17.267 -9.248 -13.753 1.00 87.44 146 ARG A N 1
ATOM 1084 C CA . ARG A 1 146 ? 18.579 -9.298 -13.084 1.00 87.44 146 ARG A CA 1
ATOM 1085 C C . ARG A 1 146 ? 19.248 -7.935 -13.127 1.00 87.44 146 ARG A C 1
ATOM 1087 O O . ARG A 1 146 ? 19.686 -7.441 -12.096 1.00 87.44 146 ARG A O 1
ATOM 1094 N N . ALA A 1 147 ? 19.272 -7.312 -14.302 1.00 91.50 147 ALA A N 1
ATOM 1095 C CA . ALA A 1 147 ? 19.849 -5.991 -14.486 1.00 91.50 147 ALA A CA 1
ATOM 1096 C C . ALA A 1 147 ? 19.129 -4.936 -13.629 1.00 91.50 147 ALA A C 1
ATOM 1098 O O . ALA A 1 147 ? 19.802 -4.143 -12.972 1.00 91.50 147 ALA A O 1
ATOM 1099 N N . VAL A 1 148 ? 17.791 -4.980 -13.539 1.00 91.94 148 VAL A N 1
ATOM 1100 C CA . VAL A 1 148 ? 17.024 -4.113 -12.623 1.00 91.94 148 VAL A CA 1
ATOM 1101 C C . VAL A 1 148 ? 17.449 -4.333 -11.170 1.00 91.94 148 VAL A C 1
ATOM 1103 O O . VAL A 1 148 ? 17.732 -3.363 -10.468 1.00 91.94 148 VAL A O 1
ATOM 1106 N N . MET A 1 149 ? 17.541 -5.587 -10.715 1.00 89.00 149 MET A N 1
ATOM 1107 C CA . MET A 1 149 ? 17.954 -5.900 -9.339 1.00 89.00 149 MET A CA 1
ATOM 1108 C C . MET A 1 149 ? 19.418 -5.541 -9.052 1.00 89.00 149 MET A C 1
ATOM 1110 O O . MET A 1 149 ? 19.755 -5.248 -7.908 1.00 89.00 149 MET A O 1
ATOM 1114 N N . SER A 1 150 ? 20.272 -5.494 -10.076 1.00 90.94 150 SER A N 1
ATOM 1115 C CA . SER A 1 150 ? 21.648 -4.987 -9.999 1.00 90.94 150 SER A CA 1
ATOM 1116 C C . SER A 1 150 ? 21.751 -3.456 -10.083 1.00 90.94 150 SER A C 1
ATOM 1118 O O . SER A 1 150 ? 22.856 -2.924 -10.071 1.00 90.94 150 SER A O 1
ATOM 1120 N N . GLY A 1 151 ? 20.626 -2.737 -10.155 1.00 91.12 151 GLY A N 1
ATOM 1121 C CA . GLY A 1 151 ? 20.585 -1.272 -10.139 1.00 91.12 151 GLY A CA 1
ATOM 1122 C C . GLY A 1 151 ? 20.616 -0.602 -11.514 1.00 91.12 151 GLY A C 1
ATOM 1123 O O . GLY A 1 151 ? 20.619 0.626 -11.575 1.00 91.12 151 GLY A O 1
ATOM 1124 N N . ASN A 1 152 ? 20.591 -1.362 -12.614 1.00 93.56 152 ASN A N 1
ATOM 1125 C CA . ASN A 1 152 ? 20.469 -0.788 -13.952 1.00 93.56 152 ASN A CA 1
ATOM 1126 C C . ASN A 1 152 ? 19.034 -0.279 -14.179 1.00 93.56 152 ASN A C 1
ATOM 1128 O O . ASN A 1 152 ? 18.113 -1.059 -14.431 1.00 93.56 152 ASN A O 1
ATOM 1132 N N . ALA A 1 153 ? 18.853 1.039 -14.098 1.00 91.19 153 ALA A N 1
ATOM 1133 C CA . ALA A 1 153 ? 17.559 1.695 -14.273 1.00 91.19 153 ALA A CA 1
ATOM 1134 C C . ALA A 1 153 ? 17.050 1.683 -15.727 1.00 91.19 153 ALA A C 1
ATOM 1136 O O . ALA A 1 153 ? 15.835 1.782 -15.937 1.00 91.19 153 ALA A O 1
ATOM 1137 N N . ASP A 1 154 ? 17.945 1.514 -16.702 1.00 93.06 154 ASP A N 1
ATOM 1138 C CA . ASP A 1 154 ? 17.610 1.488 -18.130 1.00 93.06 154 ASP A CA 1
ATOM 1139 C C . ASP A 1 154 ? 17.034 0.134 -18.555 1.00 93.06 154 ASP A C 1
ATOM 1141 O O . ASP A 1 154 ? 16.309 0.039 -19.543 1.00 93.06 154 ASP A O 1
ATOM 1145 N N . SER A 1 155 ? 17.286 -0.917 -17.771 1.00 92.81 155 SER A N 1
ATOM 1146 C CA . SER A 1 155 ? 16.693 -2.230 -18.007 1.00 92.81 155 SER A CA 1
ATOM 1147 C C . SER A 1 155 ? 15.175 -2.215 -17.795 1.00 92.81 155 SER A C 1
ATOM 1149 O O . SER A 1 155 ? 14.656 -1.544 -16.892 1.00 92.81 155 SER A O 1
ATOM 1151 N N . ALA A 1 156 ? 14.448 -2.981 -18.606 1.00 90.69 156 ALA A N 1
ATOM 1152 C CA . ALA A 1 156 ? 13.007 -3.133 -18.465 1.00 90.69 156 ALA A CA 1
ATOM 1153 C C . ALA A 1 156 ? 12.633 -3.879 -17.168 1.00 90.69 156 ALA A C 1
ATOM 1155 O O . ALA A 1 156 ? 13.245 -4.866 -16.761 1.00 90.69 156 ALA A O 1
ATOM 1156 N N . SER A 1 157 ? 11.580 -3.408 -16.518 1.00 89.81 157 SER A N 1
ATOM 1157 C CA . SER A 1 157 ? 10.888 -4.038 -15.396 1.00 89.81 157 SER A CA 1
ATOM 1158 C C . SER A 1 157 ? 9.543 -4.587 -15.863 1.00 89.81 157 SER A C 1
ATOM 1160 O O . SER A 1 157 ? 9.043 -4.190 -16.915 1.00 89.81 157 SER A O 1
ATOM 1162 N N . CYS A 1 158 ? 8.914 -5.448 -15.059 1.00 88.81 158 CYS A N 1
ATOM 1163 C CA . CYS A 1 158 ? 7.628 -6.060 -15.404 1.00 88.81 158 CYS A CA 1
ATOM 1164 C C . CYS A 1 158 ? 6.590 -5.008 -15.835 1.00 88.81 158 CYS A C 1
ATOM 1166 O O . CYS A 1 158 ? 5.873 -5.189 -16.816 1.00 88.81 158 CYS A O 1
ATOM 1168 N N . SER A 1 159 ? 6.552 -3.868 -15.137 1.00 90.44 159 SER A N 1
ATOM 1169 C CA . SER A 1 159 ? 5.593 -2.799 -15.419 1.00 90.44 159 SER A CA 1
ATOM 1170 C C . SER A 1 159 ? 5.844 -2.037 -16.717 1.00 90.44 159 SER A C 1
ATOM 1172 O O . SER A 1 159 ? 4.927 -1.374 -17.188 1.00 90.44 159 SER A O 1
ATOM 1174 N N . ASP A 1 160 ? 7.047 -2.106 -17.294 1.00 91.12 160 ASP A N 1
ATOM 1175 C CA . ASP A 1 160 ? 7.346 -1.407 -18.549 1.00 91.12 160 ASP A CA 1
ATOM 1176 C C . ASP A 1 160 ? 6.649 -2.084 -19.745 1.00 91.12 160 ASP A C 1
ATOM 1178 O O . ASP A 1 160 ? 6.314 -1.413 -20.717 1.00 91.12 160 ASP A O 1
ATOM 1182 N N . CYS A 1 161 ? 6.370 -3.391 -19.650 1.00 89.31 161 CYS A N 1
ATOM 1183 C CA . CYS A 1 161 ? 5.639 -4.145 -20.675 1.00 89.31 161 CYS A CA 1
ATOM 1184 C C . CYS A 1 161 ? 4.193 -4.465 -20.267 1.00 89.31 161 CYS A C 1
ATOM 1186 O O . CYS A 1 161 ? 3.290 -4.354 -21.090 1.00 89.31 161 CYS A O 1
ATOM 1188 N N . HIS A 1 162 ? 3.952 -4.850 -19.008 1.00 89.00 162 HIS A N 1
ATOM 1189 C CA . HIS A 1 162 ? 2.615 -5.243 -18.541 1.00 89.00 162 HIS A CA 1
ATOM 1190 C C . HIS A 1 162 ? 1.756 -4.064 -18.062 1.00 89.00 162 HIS A C 1
ATOM 1192 O O . HIS A 1 162 ? 0.534 -4.182 -18.006 1.00 89.00 162 HIS A O 1
ATOM 1198 N N . GLY A 1 163 ? 2.371 -2.930 -17.715 1.00 91.56 163 GLY A N 1
ATOM 1199 C CA . GLY A 1 163 ? 1.707 -1.806 -17.054 1.00 91.56 163 GLY A CA 1
ATOM 1200 C C . GLY A 1 163 ? 1.672 -1.931 -15.526 1.00 91.56 163 GLY A C 1
ATOM 1201 O O . GLY A 1 163 ? 2.310 -2.795 -14.925 1.00 91.56 163 GLY A O 1
ATOM 1202 N N . LEU A 1 164 ? 0.939 -1.028 -14.869 1.00 92.12 164 LEU A N 1
ATOM 1203 C CA . LEU A 1 164 ? 0.754 -1.022 -13.416 1.00 92.12 164 LEU A CA 1
ATOM 1204 C C . LEU A 1 164 ? -0.645 -0.494 -13.069 1.00 92.12 164 LEU A C 1
ATOM 1206 O O . LEU A 1 164 ? -1.015 0.584 -13.526 1.00 92.12 164 LEU A O 1
ATOM 1210 N N . HIS A 1 165 ? -1.381 -1.220 -12.220 1.00 94.19 165 HIS A N 1
ATOM 1211 C CA . HIS A 1 165 ? -2.746 -0.876 -11.773 1.00 94.19 165 HIS A CA 1
ATOM 1212 C C . HIS A 1 165 ? -3.788 -0.735 -12.902 1.00 94.19 165 HIS A C 1
ATOM 1214 O O . HIS A 1 165 ? -4.748 0.018 -12.779 1.00 94.19 165 HIS A O 1
ATOM 1220 N N . GLY A 1 166 ? -3.575 -1.442 -14.001 1.00 92.94 166 GLY A N 1
ATOM 1221 C CA . GLY A 1 166 ? -4.383 -1.434 -15.221 1.00 92.94 166 GLY A CA 1
ATOM 1222 C C . GLY A 1 166 ? -3.790 -2.405 -16.239 1.00 92.94 166 GLY A C 1
ATOM 1223 O O . GLY A 1 166 ? -3.760 -2.123 -17.433 1.00 92.94 166 GLY A O 1
ATOM 1224 N N . MET A 1 167 ? -3.195 -3.494 -15.742 1.00 91.69 167 MET A N 1
ATOM 1225 C CA . MET A 1 167 ? -2.476 -4.465 -16.554 1.00 91.69 167 MET A CA 1
ATOM 1226 C C . MET A 1 167 ? -3.474 -5.269 -17.378 1.00 91.69 167 MET A C 1
ATOM 1228 O O . MET A 1 167 ? -4.398 -5.868 -16.828 1.00 91.69 167 MET A O 1
ATOM 1232 N N . ALA A 1 168 ? -3.276 -5.305 -18.691 1.00 84.75 168 ALA A N 1
ATOM 1233 C CA . ALA A 1 168 ? -4.049 -6.174 -19.563 1.00 84.75 168 ALA A CA 1
ATOM 1234 C C . ALA A 1 168 ? -3.522 -7.613 -19.480 1.00 84.75 168 ALA A C 1
ATOM 1236 O O . ALA A 1 168 ? -2.328 -7.843 -19.268 1.00 84.75 168 ALA A O 1
ATOM 1237 N N . ALA A 1 169 ? -4.402 -8.589 -19.708 1.00 73.44 169 ALA A N 1
ATOM 1238 C CA . ALA A 1 169 ? -3.956 -9.947 -19.985 1.00 73.44 169 ALA A CA 1
ATOM 1239 C C . ALA A 1 169 ? -3.060 -9.919 -21.232 1.00 73.44 169 ALA A C 1
ATOM 1241 O O . ALA A 1 169 ? -3.461 -9.397 -22.278 1.00 73.44 169 ALA A O 1
ATOM 1242 N N . VAL A 1 170 ? -1.847 -10.460 -21.123 1.00 64.50 170 VAL A N 1
ATOM 1243 C CA . VAL A 1 170 ? -0.988 -10.626 -22.296 1.00 64.50 170 VAL A CA 1
ATOM 1244 C C . VAL A 1 170 ? -1.654 -11.666 -23.182 1.00 64.50 170 VAL A C 1
ATOM 1246 O O . VAL A 1 170 ? -1.844 -12.808 -22.769 1.00 64.50 170 VAL A O 1
ATOM 1249 N N . ARG A 1 171 ? -2.078 -11.243 -24.375 1.00 54.91 171 ARG A N 1
ATOM 1250 C CA . ARG A 1 171 ? -2.553 -12.168 -25.402 1.00 54.91 171 ARG A CA 1
ATOM 1251 C C . ARG A 1 171 ? -1.370 -13.051 -25.790 1.00 54.91 171 ARG A C 1
ATOM 1253 O O . ARG A 1 171 ? -0.333 -12.514 -26.179 1.00 54.91 171 ARG A O 1
ATOM 1260 N N . GLY A 1 172 ? -1.528 -14.358 -25.594 1.00 39.69 172 GLY A N 1
ATOM 1261 C CA . GLY A 1 172 ? -0.644 -15.360 -26.189 1.00 39.69 172 GLY A CA 1
ATOM 1262 C C . GLY A 1 172 ? -0.721 -15.329 -27.706 1.00 39.69 172 GLY A C 1
ATOM 1263 O O . GLY A 1 172 ? -1.773 -14.886 -28.229 1.00 39.69 172 GLY A O 1
#

pLDDT: mean 84.05, std 17.05, range [39.69, 97.38]

Mean predicted aligned error: 10.6 Å

Radius of gyration: 27.19 Å; Cα contacts (8 Å, |Δi|>4): 156; chains: 1; bounding box: 47×90×70 Å

Solvent-accessible surface area (backbone atoms only — not comparable to full-atom values): 10587 Å² total; per-residue (Å²): 141,86,80,89,86,86,82,80,89,77,92,78,75,86,78,73,83,74,76,73,72,76,72,82,74,74,52,73,70,35,58,61,54,36,73,77,46,61,50,60,49,62,45,64,29,17,56,67,14,79,58,31,89,57,47,61,57,78,49,45,33,78,72,88,48,69,68,43,36,76,72,60,79,42,65,56,45,82,69,60,67,49,82,76,46,44,69,59,45,59,41,27,66,65,9,40,54,32,68,77,66,67,51,54,73,53,78,76,51,55,62,67,47,53,32,60,82,75,90,58,59,68,59,45,60,49,45,66,54,50,47,74,79,42,68,44,71,77,42,38,63,65,49,37,33,38,39,28,71,72,65,39,79,86,39,56,41,70,48,78,79,46,43,75,60,44,21,60,72,81,80,128

Secondary structure (DSSP, 8-state):
---------------------------HHHHHHHHH---TTTTHHHHTSTTTTS-HHHHS-----HHHHHTTSSPPPPP-GGGT-HHHHHHHTT-HHHHHH---HHHHS--GGG----SS-HHHHHHHHHTTTS-HHHHTSSSHHHHHHTT-TTS--HHHHH-SSSPPP---